Protein AF-A0A6N1YAZ7-F1 (afdb_monomer)

Foldseek 3Di:
DDKDKAWWAWPADFQFWTKIFGPWDDDFQFWKWKWFQFPPRDIDTFIWTFHDDDDPGITIITTPGGRPVVVVVVVVPPGDGDTIIITGPDDID

Sequence (93 aa):
MPTKFINIKVIDISSQGARISSKYKFKRKTKIIFKIKIKGGLTWETPAKIMRLYDHQEFGVTFDHKQHDLIDQIMHSEDDFSVSHLVINGKIY

Structure (mmCIF, N/CA/C/O backbone):
data_AF-A0A6N1YAZ7-F1
#
_entry.id   AF-A0A6N1YAZ7-F1
#
loop_
_atom_site.group_PDB
_atom_site.id
_atom_site.type_symbol
_atom_site.label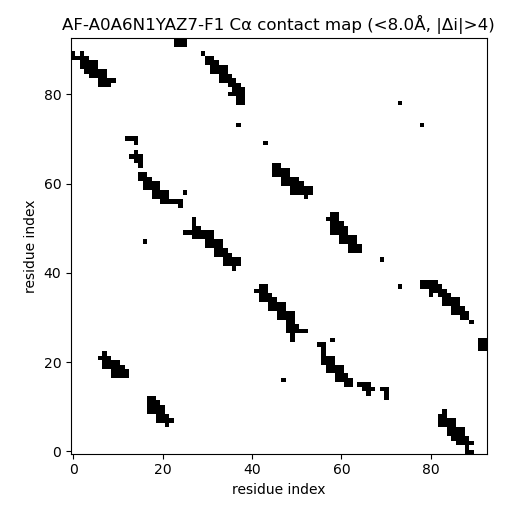_atom_id
_atom_site.label_alt_id
_atom_site.label_comp_id
_atom_site.label_asym_id
_atom_site.label_entity_id
_atom_site.label_seq_id
_atom_site.pdbx_PDB_ins_code
_atom_site.Cartn_x
_atom_site.Cartn_y
_atom_site.Cartn_z
_atom_site.occupancy
_atom_site.B_iso_or_equiv
_atom_site.auth_seq_id
_atom_site.auth_comp_id
_atom_site.auth_asym_id
_atom_site.auth_atom_id
_atom_site.pdbx_PDB_model_num
ATOM 1 N N . MET A 1 1 ? 5.680 7.359 19.650 1.00 44.44 1 MET A N 1
ATOM 2 C CA . MET A 1 1 ?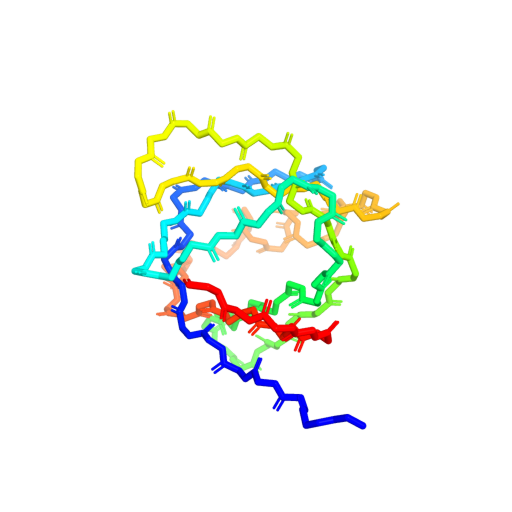 4.908 6.094 19.562 1.00 44.44 1 MET A CA 1
ATOM 3 C C . MET A 1 1 ? 5.731 5.101 18.755 1.00 44.44 1 MET A C 1
ATOM 5 O O . MET A 1 1 ? 6.375 5.559 17.821 1.00 44.44 1 MET A O 1
ATOM 9 N N . PRO A 1 2 ? 5.773 3.803 19.102 1.00 51.94 2 PRO A N 1
ATOM 10 C CA . PRO A 1 2 ? 6.599 2.846 18.376 1.00 51.94 2 PRO A CA 1
ATOM 11 C C . PRO A 1 2 ? 6.038 2.610 16.972 1.00 51.94 2 PRO A C 1
ATOM 13 O O . PRO A 1 2 ? 4.882 2.224 16.800 1.00 51.94 2 PRO A O 1
ATOM 16 N N . THR A 1 3 ? 6.881 2.859 15.979 1.00 62.91 3 THR A N 1
ATOM 17 C CA . THR A 1 3 ? 6.634 2.570 14.572 1.00 62.91 3 THR A CA 1
ATOM 18 C C . THR A 1 3 ? 6.736 1.062 14.354 1.00 62.91 3 THR A C 1
ATOM 20 O O . THR A 1 3 ? 7.786 0.478 14.624 1.00 62.91 3 THR A O 1
ATOM 23 N N . LYS A 1 4 ? 5.666 0.409 13.883 1.00 74.31 4 LYS A N 1
ATOM 24 C CA . LYS A 1 4 ? 5.689 -1.035 13.599 1.00 74.31 4 LYS A CA 1
ATOM 25 C C . LYS A 1 4 ? 5.739 -1.290 12.098 1.00 74.31 4 LYS A C 1
ATOM 27 O O . LYS A 1 4 ? 4.878 -0.816 11.358 1.00 74.31 4 LYS A O 1
ATOM 32 N N . PHE A 1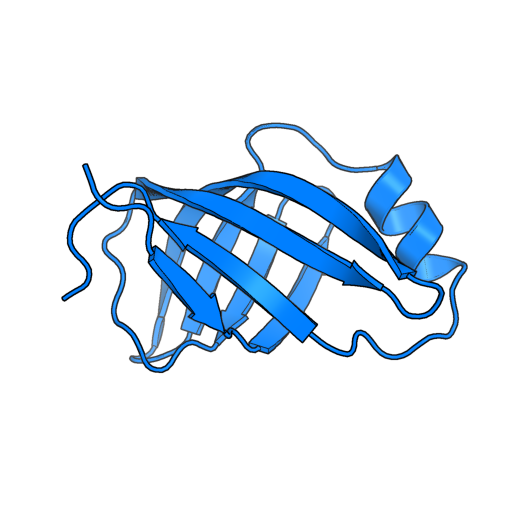 5 ? 6.741 -2.064 11.688 1.00 80.12 5 PHE A N 1
ATOM 33 C CA . PHE A 1 5 ? 6.877 -2.592 10.336 1.00 80.12 5 PHE A CA 1
ATOM 34 C C . PHE A 1 5 ? 6.148 -3.927 10.245 1.00 80.12 5 PHE A C 1
ATOM 36 O O . PHE A 1 5 ? 6.340 -4.815 11.078 1.00 80.12 5 PHE A O 1
ATOM 43 N N . ILE A 1 6 ? 5.285 -4.052 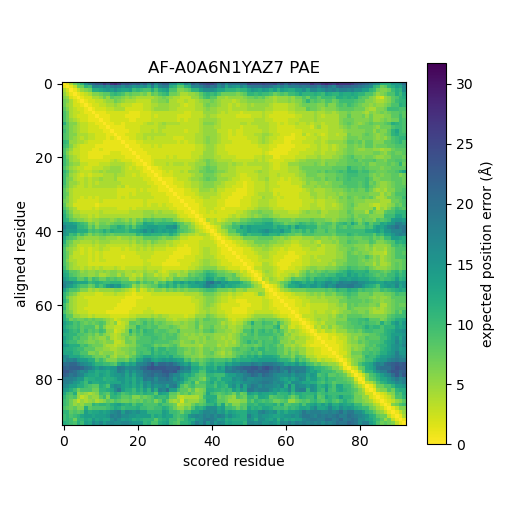9.247 1.00 83.38 6 ILE A N 1
ATOM 44 C CA . ILE A 1 6 ? 4.500 -5.254 9.000 1.00 83.38 6 ILE A CA 1
ATOM 45 C C . ILE A 1 6 ? 4.760 -5.714 7.579 1.00 83.38 6 ILE A C 1
ATOM 47 O O . ILE A 1 6 ? 4.529 -4.956 6.639 1.00 83.38 6 ILE A O 1
ATOM 51 N N . ASN A 1 7 ? 5.165 -6.970 7.425 1.00 83.12 7 ASN A N 1
ATOM 52 C CA . ASN A 1 7 ? 5.245 -7.600 6.114 1.00 83.12 7 ASN A CA 1
ATOM 53 C C . ASN A 1 7 ? 3.833 -7.858 5.592 1.00 83.12 7 ASN A C 1
ATOM 55 O O . ASN A 1 7 ? 3.006 -8.459 6.284 1.00 83.12 7 ASN A O 1
ATOM 59 N N . ILE A 1 8 ? 3.581 -7.424 4.363 1.00 85.00 8 ILE A N 1
ATOM 60 C CA . ILE A 1 8 ? 2.322 -7.641 3.658 1.00 85.00 8 ILE A CA 1
ATOM 61 C C . ILE A 1 8 ? 2.590 -8.243 2.283 1.00 85.00 8 ILE A C 1
ATOM 63 O O . ILE A 1 8 ? 3.667 -8.079 1.709 1.00 85.00 8 ILE A O 1
ATOM 67 N N . LYS A 1 9 ? 1.583 -8.916 1.734 1.00 85.56 9 LYS A N 1
ATOM 68 C CA . LYS A 1 9 ? 1.581 -9.320 0.330 1.00 85.56 9 LYS A CA 1
ATOM 69 C C . LYS A 1 9 ? 0.820 -8.271 -0.471 1.00 85.56 9 LYS A C 1
ATOM 71 O O . LYS A 1 9 ? -0.301 -7.929 -0.105 1.00 85.56 9 LYS A O 1
ATOM 76 N N . VAL A 1 10 ? 1.402 -7.775 -1.556 1.00 86.31 10 VAL A N 1
ATOM 77 C CA . VAL A 1 10 ? 0.673 -6.960 -2.537 1.00 86.31 10 VAL A CA 1
ATOM 78 C C . VAL A 1 10 ? 0.034 -7.912 -3.535 1.00 86.31 10 VAL A C 1
ATOM 80 O O . VAL A 1 10 ? 0.700 -8.809 -4.042 1.00 86.31 10 VAL A O 1
ATOM 83 N N . ILE A 1 11 ? -1.276 -7.776 -3.722 1.00 86.44 11 ILE A N 1
ATOM 84 C CA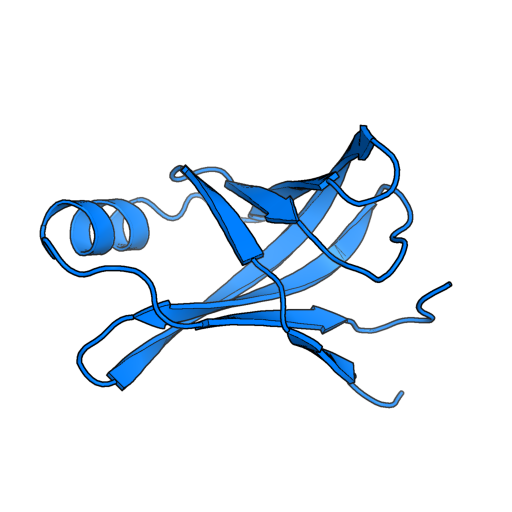 . ILE A 1 11 ? -2.058 -8.564 -4.680 1.00 86.44 11 ILE A CA 1
ATOM 85 C C . ILE A 1 11 ? -2.103 -7.829 -6.016 1.00 86.44 11 ILE A C 1
ATOM 87 O O . ILE A 1 11 ? -1.918 -8.444 -7.055 1.00 86.44 11 ILE A O 1
ATOM 91 N N . ASP A 1 12 ? -2.366 -6.524 -5.963 1.00 85.31 12 ASP A N 1
ATOM 92 C CA . ASP A 1 12 ? -2.507 -5.665 -7.134 1.00 85.31 12 ASP A CA 1
ATOM 93 C C . ASP A 1 12 ? -2.118 -4.227 -6.763 1.00 85.31 12 ASP A C 1
ATOM 95 O O . ASP A 1 12 ? -2.280 -3.818 -5.606 1.00 85.31 12 ASP A O 1
ATOM 99 N N . ILE A 1 13 ? -1.600 -3.457 -7.717 1.00 86.38 13 ILE A N 1
ATOM 100 C CA . ILE A 1 13 ? -1.159 -2.079 -7.512 1.00 86.38 13 ILE A CA 1
ATOM 101 C C . ILE A 1 13 ? -1.484 -1.200 -8.720 1.00 86.38 13 ILE A C 1
ATOM 103 O O . ILE A 1 13 ? -1.377 -1.593 -9.872 1.00 86.38 13 ILE A O 1
ATOM 107 N N . SER A 1 14 ? -1.878 0.034 -8.431 1.00 87.06 14 SER A N 1
ATOM 108 C CA . SER A 1 14 ? -2.213 1.069 -9.401 1.00 87.06 14 SER A CA 1
ATOM 109 C C . SER A 1 14 ? -1.642 2.408 -8.945 1.00 87.06 14 SER A C 1
ATOM 111 O O . SER A 1 14 ? -1.198 2.557 -7.805 1.00 87.06 14 SER A O 1
ATOM 113 N N . SER A 1 15 ? -1.729 3.433 -9.791 1.00 86.44 15 SER A N 1
ATOM 114 C CA . SER A 1 15 ? -1.185 4.758 -9.463 1.00 86.44 15 SER A CA 1
ATOM 115 C C . SER A 1 15 ? -1.927 5.426 -8.306 1.00 86.44 15 SER A C 1
ATOM 117 O O . SER A 1 15 ? -1.425 6.379 -7.720 1.00 86.44 15 SER A O 1
ATOM 119 N N . GLN A 1 16 ? -3.114 4.937 -7.946 1.00 90.31 16 GLN A N 1
ATOM 120 C CA . GLN A 1 16 ? -3.954 5.507 -6.892 1.00 90.31 16 GLN A CA 1
ATOM 121 C C . GLN A 1 16 ? -3.916 4.701 -5.590 1.00 90.31 16 GLN A C 1
ATOM 123 O O . GLN A 1 16 ? -4.395 5.173 -4.556 1.00 90.31 16 GLN A O 1
ATOM 128 N N . GLY A 1 17 ? -3.393 3.477 -5.617 1.00 90.88 17 GLY A N 1
ATOM 129 C CA . GLY A 1 17 ? -3.479 2.587 -4.470 1.00 90.88 17 GLY A CA 1
ATOM 130 C C . GLY A 1 17 ? -3.110 1.146 -4.774 1.00 90.88 17 GLY A C 1
ATOM 131 O O . GLY A 1 17 ? -2.742 0.805 -5.894 1.00 90.88 17 GLY A O 1
ATOM 132 N N . ALA A 1 18 ? -3.262 0.287 -3.771 1.00 89.81 18 ALA A N 1
ATOM 133 C CA . ALA A 1 18 ? -2.932 -1.131 -3.852 1.00 89.81 18 ALA A CA 1
ATOM 134 C C . ALA A 1 18 ? -3.989 -1.999 -3.163 1.00 89.81 18 ALA A C 1
ATOM 136 O O . ALA A 1 18 ? -4.592 -1.599 -2.163 1.00 89.81 18 ALA A O 1
ATOM 137 N N . ARG A 1 19 ? -4.176 -3.222 -3.657 1.00 90.12 19 ARG A N 1
ATOM 138 C CA . ARG A 1 19 ? -4.842 -4.303 -2.930 1.00 90.12 19 ARG A CA 1
ATOM 139 C C . ARG A 1 19 ? -3.778 -5.132 -2.229 1.00 90.12 19 ARG A C 1
ATOM 141 O O . ARG A 1 19 ? -2.814 -5.574 -2.850 1.00 90.12 19 ARG A O 1
ATOM 148 N N . ILE A 1 20 ? -3.955 -5.348 -0.933 1.00 90.00 20 ILE A N 1
ATOM 149 C CA . ILE A 1 20 ? -2.983 -6.051 -0.098 1.00 90.00 20 ILE A CA 1
ATOM 150 C C . ILE A 1 20 ? -3.636 -7.179 0.680 1.00 90.00 20 ILE A C 1
ATOM 152 O O . ILE A 1 20 ? -4.806 -7.089 1.044 1.00 90.00 20 ILE A O 1
ATOM 156 N N . SER A 1 21 ? -2.837 -8.187 1.007 1.00 88.44 21 SER A N 1
ATOM 157 C CA . SER A 1 21 ? -3.163 -9.214 1.984 1.00 88.44 21 SER A CA 1
ATOM 158 C C . SER A 1 21 ? -2.246 -9.106 3.200 1.00 88.44 21 SER A C 1
ATOM 160 O O . SER A 1 21 ? -1.025 -8.976 3.079 1.00 88.44 21 SER A O 1
ATOM 162 N N . SER A 1 22 ? -2.834 -9.182 4.388 1.00 86.12 22 SER A N 1
ATOM 163 C CA . SER A 1 22 ? -2.162 -9.062 5.677 1.00 86.12 22 SER A CA 1
ATOM 164 C C . SER A 1 22 ? -2.789 -10.008 6.694 1.00 86.12 22 SER A C 1
ATOM 166 O O . SER A 1 22 ? -4.007 -10.095 6.810 1.00 86.12 22 SER A O 1
ATOM 168 N N . LYS A 1 23 ? -1.944 -10.657 7.504 1.00 86.25 23 LYS A N 1
ATOM 169 C CA . LYS A 1 23 ? -2.388 -11.451 8.664 1.00 86.25 23 LYS A CA 1
ATOM 170 C C . LYS A 1 23 ? -2.924 -10.578 9.807 1.00 86.25 23 LYS A C 1
ATOM 172 O O . LYS A 1 23 ? -3.572 -11.081 10.718 1.00 86.25 23 LYS A O 1
ATOM 177 N N . TYR A 1 24 ? -2.616 -9.283 9.778 1.00 84.44 24 TYR A N 1
ATOM 178 C CA . TYR A 1 24 ? -3.055 -8.301 10.764 1.00 84.44 24 TYR A CA 1
ATOM 179 C C . TYR A 1 24 ? -4.344 -7.621 10.328 1.00 84.44 24 TYR A C 1
ATOM 181 O O . TYR A 1 24 ? -4.505 -7.312 9.144 1.00 84.44 24 TYR A O 1
ATOM 189 N N . LYS A 1 25 ? -5.214 -7.311 11.295 1.00 82.69 25 LYS A N 1
ATOM 190 C CA . LYS A 1 25 ? -6.445 -6.569 11.039 1.00 82.69 25 LYS A CA 1
ATOM 191 C C . LYS A 1 25 ? -6.186 -5.069 11.105 1.00 82.69 25 LYS A C 1
ATOM 193 O O . LYS A 1 25 ? -5.538 -4.554 12.020 1.00 82.69 25 LYS A O 1
ATOM 198 N N . PHE A 1 26 ? -6.756 -4.353 10.142 1.00 83.50 26 PHE A N 1
ATOM 199 C CA . PHE A 1 26 ? -6.703 -2.898 10.089 1.00 83.50 26 PHE A CA 1
ATOM 200 C C . PHE A 1 26 ? -8.094 -2.295 10.193 1.00 83.50 26 PHE A C 1
ATOM 202 O O . PHE A 1 26 ? -9.081 -2.854 9.714 1.00 83.50 26 PHE A O 1
ATOM 209 N N . LYS A 1 27 ? -8.164 -1.110 10.799 1.00 85.19 27 LYS A N 1
ATOM 210 C CA . LYS A 1 27 ? -9.375 -0.297 10.780 1.00 85.19 27 LYS A CA 1
ATOM 211 C C . LYS A 1 27 ? -9.416 0.518 9.492 1.00 85.19 27 LYS A C 1
ATOM 213 O O . LYS A 1 27 ? -8.394 0.924 8.939 1.00 85.19 27 LYS A O 1
ATOM 218 N N . ARG A 1 28 ? -10.628 0.800 9.021 1.00 87.50 28 ARG A N 1
ATOM 219 C CA . ARG A 1 28 ? -10.825 1.754 7.929 1.00 87.50 28 ARG A CA 1
ATOM 220 C C . ARG A 1 28 ? -10.293 3.130 8.351 1.00 87.50 28 ARG A C 1
ATOM 222 O O . ARG A 1 28 ? -10.416 3.516 9.511 1.00 87.50 28 ARG A O 1
ATOM 229 N N . LYS A 1 29 ? -9.726 3.870 7.399 1.00 89.06 29 LYS A N 1
ATOM 230 C CA . LYS A 1 29 ? -9.039 5.163 7.558 1.00 89.06 29 LYS A CA 1
ATOM 231 C C . LYS A 1 29 ? -7.748 5.121 8.389 1.00 89.06 29 LYS A C 1
ATOM 233 O O . LYS A 1 29 ? -7.198 6.183 8.679 1.00 89.06 29 LYS A O 1
ATOM 238 N N . THR A 1 30 ? -7.227 3.940 8.739 1.00 87.19 30 THR A N 1
ATOM 239 C CA . THR A 1 30 ? -5.891 3.835 9.343 1.00 87.19 30 THR A CA 1
ATOM 240 C C . THR A 1 30 ? -4.853 4.411 8.384 1.00 87.19 30 THR A C 1
ATOM 242 O O . THR A 1 30 ? -4.763 3.975 7.236 1.00 87.19 30 THR A O 1
ATOM 245 N N . LYS A 1 31 ? -4.090 5.397 8.868 1.00 89.25 31 LYS A N 1
ATOM 246 C CA . LYS A 1 31 ? -2.957 5.987 8.150 1.00 89.25 31 LYS A CA 1
ATOM 247 C C . LYS A 1 31 ? -1.747 5.067 8.262 1.00 89.25 31 LYS A C 1
ATOM 249 O O . LYS A 1 31 ? -1.418 4.613 9.359 1.00 89.25 31 LYS A O 1
ATOM 254 N N . ILE A 1 32 ? -1.097 4.823 7.137 1.00 87.75 32 ILE A N 1
ATOM 255 C CA . ILE A 1 32 ? 0.084 3.971 7.018 1.00 87.75 32 ILE A CA 1
ATOM 256 C C . ILE A 1 32 ? 1.093 4.650 6.089 1.00 87.75 32 ILE A C 1
ATOM 258 O O . ILE A 1 32 ? 0.711 5.478 5.264 1.00 87.75 32 ILE A O 1
ATOM 262 N N . ILE A 1 33 ? 2.364 4.282 6.187 1.00 88.44 33 ILE A N 1
ATOM 263 C CA . ILE A 1 33 ? 3.312 4.480 5.090 1.00 88.44 33 ILE A CA 1
ATOM 264 C C . ILE A 1 33 ? 3.398 3.156 4.347 1.00 88.44 33 ILE A C 1
ATOM 266 O O . ILE A 1 33 ? 3.716 2.118 4.933 1.00 88.44 33 ILE A O 1
ATOM 270 N N . PHE A 1 34 ? 3.050 3.195 3.071 1.00 87.06 34 PHE A N 1
ATOM 271 C CA . PHE A 1 34 ? 3.139 2.062 2.175 1.00 87.06 34 PHE A CA 1
ATOM 272 C C . PHE A 1 34 ? 4.5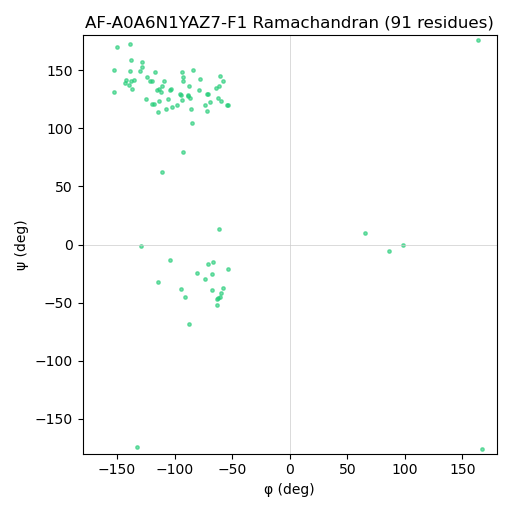44 2.014 1.592 1.00 87.06 34 PHE A C 1
ATOM 274 O O . PHE A 1 34 ? 4.948 2.957 0.915 1.00 87.06 34 PHE A O 1
ATOM 281 N N . LYS A 1 35 ? 5.293 0.949 1.878 1.00 86.06 35 LYS A N 1
ATOM 282 C CA . LYS A 1 35 ? 6.687 0.811 1.466 1.00 86.06 35 LYS A CA 1
ATOM 283 C C . LYS A 1 35 ? 6.863 -0.416 0.581 1.00 86.06 35 LYS A C 1
ATOM 285 O O . LYS A 1 35 ? 6.596 -1.533 1.016 1.00 86.06 35 LYS A O 1
ATOM 290 N N . ILE A 1 36 ? 7.341 -0.219 -0.640 1.00 80.06 36 ILE A N 1
ATOM 291 C CA . ILE A 1 36 ? 7.618 -1.293 -1.599 1.00 80.06 36 ILE A CA 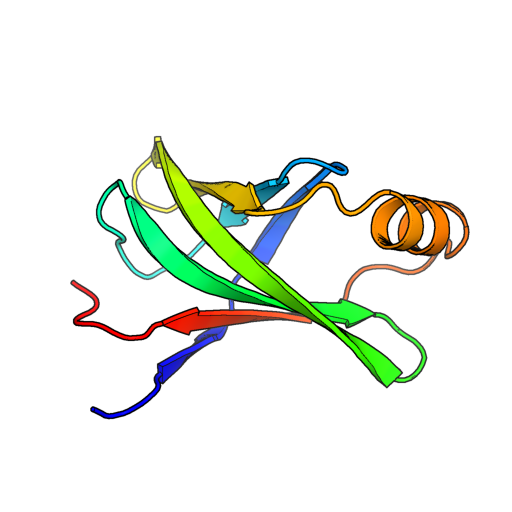1
ATOM 292 C C . ILE A 1 36 ? 9.123 -1.401 -1.774 1.00 80.06 36 ILE A C 1
ATOM 294 O O . ILE A 1 36 ? 9.810 -0.389 -1.915 1.00 80.06 36 ILE A O 1
ATOM 298 N N . LYS A 1 37 ? 9.632 -2.630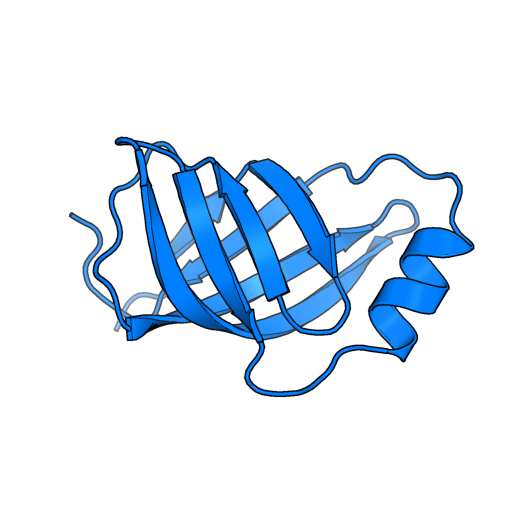 -1.794 1.00 77.94 37 LYS A N 1
ATOM 299 C CA . LYS A 1 37 ? 10.988 -2.917 -2.246 1.00 77.94 37 LYS A CA 1
ATOM 300 C C . LYS A 1 37 ? 10.916 -3.613 -3.602 1.00 77.94 37 LYS A C 1
ATOM 302 O O . LYS A 1 37 ? 10.359 -4.707 -3.703 1.00 77.94 37 LYS A O 1
ATOM 307 N N . ILE A 1 38 ? 11.463 -2.961 -4.620 1.00 71.94 38 ILE A N 1
ATOM 308 C CA . ILE A 1 38 ? 11.550 -3.477 -5.989 1.00 71.94 38 ILE A CA 1
ATOM 309 C C . ILE A 1 38 ? 12.914 -4.173 -6.144 1.00 71.94 38 ILE A C 1
ATOM 311 O O . ILE A 1 38 ? 13.888 -3.822 -5.459 1.00 71.94 38 ILE A O 1
ATOM 315 N N . LYS A 1 39 ? 12.990 -5.212 -6.987 1.00 66.00 39 LYS A N 1
ATOM 316 C CA . LYS A 1 39 ? 14.275 -5.842 -7.330 1.00 66.00 39 LYS A CA 1
ATOM 317 C C . LYS A 1 39 ? 15.201 -4.778 -7.943 1.00 66.00 39 LYS A C 1
ATOM 319 O O . LYS A 1 39 ? 14.749 -3.857 -8.604 1.00 66.00 39 LYS A O 1
ATOM 324 N N . GLY A 1 40 ? 16.489 -4.830 -7.603 1.00 65.25 40 GLY A N 1
ATOM 325 C CA . GLY A 1 40 ? 17.447 -3.745 -7.886 1.00 65.25 40 GLY A CA 1
ATOM 326 C C . GLY A 1 40 ? 17.717 -2.805 -6.703 1.00 65.25 40 GLY A C 1
ATOM 327 O O . GLY A 1 40 ? 18.543 -1.906 -6.805 1.00 65.25 40 GLY A O 1
ATOM 328 N N . GLY A 1 41 ? 17.072 -3.025 -5.550 1.00 66.81 41 GLY A N 1
ATOM 329 C CA . GLY A 1 41 ? 17.367 -2.300 -4.305 1.00 66.81 41 GLY A CA 1
ATOM 330 C C . GLY A 1 41 ? 16.615 -0.978 -4.150 1.00 66.81 41 GLY A C 1
ATOM 331 O O . GLY A 1 41 ? 16.649 -0.386 -3.067 1.00 66.81 41 GLY A O 1
ATOM 332 N N . LEU A 1 42 ? 15.875 -0.559 -5.181 1.00 70.50 42 LEU A N 1
ATOM 333 C CA . LEU A 1 42 ? 15.007 0.604 -5.113 1.00 70.50 42 LEU A CA 1
ATOM 334 C C . LEU A 1 42 ? 13.914 0.369 -4.069 1.00 70.50 42 LEU A C 1
ATOM 336 O O . LEU A 1 42 ? 13.188 -0.630 -4.077 1.00 70.50 42 LEU A O 1
ATOM 340 N N . THR A 1 43 ? 13.826 1.308 -3.139 1.00 77.81 43 THR A N 1
ATOM 341 C CA . THR A 1 43 ? 12.829 1.293 -2.082 1.00 77.81 43 THR A CA 1
ATOM 342 C C . THR A 1 43 ? 11.967 2.529 -2.233 1.00 77.81 43 THR A C 1
ATOM 344 O O . THR A 1 43 ? 12.476 3.644 -2.175 1.00 77.81 43 THR A O 1
ATOM 347 N N . TRP A 1 44 ? 10.667 2.322 -2.407 1.00 80.06 44 TRP A N 1
ATOM 348 C CA . TRP A 1 44 ? 9.692 3.396 -2.521 1.00 80.06 44 TRP A CA 1
ATOM 349 C C . TRP A 1 44 ? 8.818 3.456 -1.281 1.00 80.06 44 TRP A C 1
ATOM 351 O O . TRP A 1 44 ? 8.418 2.416 -0.755 1.00 80.06 44 TRP A O 1
ATOM 361 N N . GLU A 1 45 ? 8.491 4.659 -0.826 1.00 85.94 45 GLU A N 1
ATOM 362 C CA . GLU A 1 45 ? 7.584 4.871 0.293 1.00 85.94 45 GLU A CA 1
ATOM 363 C C . GLU A 1 45 ? 6.601 6.002 0.008 1.00 85.94 45 GLU A C 1
ATOM 365 O O . GLU A 1 45 ? 6.975 7.068 -0.469 1.00 85.94 45 GLU A O 1
ATOM 370 N N . THR A 1 46 ? 5.323 5.762 0.296 1.00 87.06 46 THR A N 1
ATOM 371 C CA . THR A 1 46 ? 4.263 6.749 0.083 1.00 87.06 46 THR A CA 1
ATOM 372 C C . THR A 1 46 ? 3.258 6.741 1.236 1.00 87.06 46 THR A C 1
ATOM 374 O O . THR A 1 46 ? 2.875 5.665 1.719 1.00 87.06 46 THR A O 1
ATOM 377 N N . PRO A 1 47 ? 2.816 7.912 1.730 1.00 90.06 47 PRO A N 1
ATOM 378 C CA . PRO A 1 47 ? 1.719 7.989 2.682 1.00 90.06 47 PRO A CA 1
ATOM 379 C C . PRO A 1 47 ? 0.430 7.430 2.078 1.00 90.06 47 PRO A C 1
ATOM 381 O O . PRO A 1 47 ? 0.075 7.712 0.932 1.00 90.06 47 PRO A O 1
ATOM 384 N N . ALA A 1 48 ? -0.289 6.635 2.863 1.00 91.19 48 ALA A N 1
ATOM 385 C CA . ALA A 1 48 ? -1.473 5.942 2.395 1.00 91.19 48 ALA A CA 1
ATOM 386 C C . ALA A 1 48 ? -2.497 5.712 3.511 1.00 91.19 48 ALA A C 1
ATOM 388 O O . ALA A 1 48 ? -2.234 5.904 4.705 1.00 91.19 48 ALA A O 1
ATOM 389 N N . LYS A 1 49 ? -3.697 5.275 3.123 1.00 92.25 49 LYS A N 1
ATOM 390 C CA . LYS A 1 49 ? -4.797 4.974 4.044 1.00 92.25 49 LYS A CA 1
ATOM 391 C C . LYS A 1 49 ? -5.518 3.689 3.657 1.00 92.25 49 LYS A C 1
ATOM 393 O O . LYS A 1 49 ? -5.784 3.447 2.483 1.00 92.25 49 LYS A O 1
ATOM 398 N N . ILE A 1 50 ? -5.907 2.898 4.657 1.00 90.19 50 ILE A N 1
ATOM 399 C CA . ILE A 1 50 ? -6.798 1.745 4.462 1.00 90.19 50 ILE A CA 1
ATOM 400 C C . ILE A 1 50 ? -8.214 2.253 4.175 1.00 90.19 50 ILE A C 1
ATOM 402 O O . ILE A 1 50 ? -8.840 2.861 5.040 1.00 90.19 50 ILE A O 1
ATOM 406 N N . MET A 1 51 ? -8.748 2.005 2.983 1.00 89.38 51 MET A N 1
ATOM 407 C CA . MET A 1 51 ? -10.048 2.538 2.551 1.00 89.38 51 MET A CA 1
ATOM 408 C C . MET A 1 51 ? -11.114 1.469 2.338 1.00 89.38 51 MET A C 1
ATOM 410 O O . MET A 1 51 ? -12.292 1.744 2.596 1.00 89.38 51 MET A O 1
ATOM 414 N N . ARG A 1 52 ? -10.712 0.266 1.913 1.00 85.69 52 ARG A N 1
ATOM 415 C CA . ARG A 1 52 ? -11.606 -0.880 1.699 1.00 85.69 52 ARG A CA 1
ATOM 416 C C . ARG A 1 52 ? -11.172 -2.057 2.563 1.00 85.69 52 ARG A C 1
ATOM 418 O O . ARG A 1 52 ? -9.979 -2.299 2.719 1.00 85.69 52 ARG A O 1
ATOM 425 N N . LEU A 1 53 ? -12.152 -2.762 3.110 1.00 83.94 53 LEU A N 1
ATOM 426 C CA . LEU A 1 53 ? -11.984 -4.041 3.788 1.00 83.94 53 LEU A CA 1
ATOM 427 C C . LEU A 1 53 ? -12.734 -5.038 2.901 1.00 83.94 53 LEU A C 1
ATOM 429 O O . LEU A 1 53 ? -13.933 -4.844 2.710 1.00 83.94 53 LEU A O 1
ATOM 433 N N . TYR A 1 54 ? -12.032 -5.982 2.277 1.00 75.94 54 TYR A N 1
ATOM 434 C CA . TYR A 1 54 ? -12.668 -6.974 1.405 1.00 75.94 54 TYR A CA 1
ATOM 435 C C . TYR A 1 54 ? -13.121 -8.164 2.254 1.00 75.94 54 TYR A C 1
ATOM 437 O O . TYR A 1 54 ? -14.308 -8.301 2.518 1.00 75.94 54 TYR A O 1
ATOM 445 N N . ASP A 1 55 ? -12.153 -8.921 2.776 1.00 73.56 55 ASP A N 1
ATOM 446 C CA . ASP A 1 55 ? -12.343 -10.072 3.667 1.00 73.56 55 ASP A CA 1
ATOM 447 C C . ASP A 1 55 ? -11.396 -9.984 4.878 1.00 73.56 55 ASP A C 1
ATOM 449 O O . ASP A 1 55 ? -10.681 -8.996 5.055 1.00 73.56 55 ASP A O 1
ATOM 453 N N . HIS A 1 56 ? -11.360 -11.014 5.735 1.00 71.25 56 HIS A N 1
ATOM 454 C CA . HIS A 1 56 ? -10.599 -11.014 6.995 1.00 71.25 56 HIS A CA 1
ATOM 455 C C . HIS A 1 56 ? -9.105 -10.670 6.876 1.00 71.25 56 HIS A C 1
ATOM 457 O O . HIS A 1 56 ? -8.507 -10.287 7.884 1.00 71.25 56 HIS A O 1
ATOM 463 N N . GLN A 1 57 ? -8.505 -10.811 5.693 1.00 84.25 57 GLN A N 1
ATOM 464 C CA . GLN A 1 57 ? -7.076 -10.580 5.471 1.00 84.25 57 GLN A CA 1
ATOM 465 C C . GLN A 1 57 ? -6.780 -9.652 4.291 1.00 84.25 57 GLN A C 1
ATOM 467 O O . GLN A 1 57 ? -5.613 -9.353 4.059 1.00 84.25 57 GLN A O 1
ATOM 472 N N . GLU A 1 58 ? -7.790 -9.157 3.570 1.00 89.94 58 GLU A N 1
ATOM 473 C CA . GLU A 1 58 ? -7.579 -8.351 2.367 1.00 89.94 58 GLU A CA 1
ATOM 474 C C . GLU A 1 58 ? -8.081 -6.919 2.503 1.00 89.94 58 GLU A C 1
ATOM 476 O O . GLU A 1 58 ? -9.214 -6.649 2.911 1.00 89.94 58 GLU A O 1
ATOM 481 N N . PHE A 1 59 ? -7.234 -5.981 2.090 1.00 90.19 59 PHE A N 1
ATOM 482 C CA . PHE A 1 59 ? -7.444 -4.560 2.308 1.00 90.19 59 PHE A CA 1
ATOM 483 C C . PHE A 1 59 ? -7.140 -3.761 1.042 1.00 90.19 59 PHE A C 1
ATOM 485 O O . PHE A 1 59 ? -6.188 -4.038 0.316 1.00 90.19 59 PHE A O 1
ATOM 492 N N . GLY A 1 60 ? -7.950 -2.735 0.791 1.00 91.56 60 GLY A N 1
ATOM 493 C CA . GLY A 1 60 ? -7.664 -1.712 -0.207 1.00 91.56 60 GLY A CA 1
ATOM 494 C C . GLY A 1 60 ? -6.965 -0.526 0.439 1.00 91.56 60 GLY A C 1
ATOM 495 O O . GLY A 1 60 ? -7.495 0.077 1.378 1.00 91.56 60 GLY A O 1
ATOM 496 N N . VAL A 1 61 ? -5.800 -0.188 -0.090 1.00 90.94 61 VAL A N 1
ATOM 497 C CA . VAL A 1 61 ? -4.967 0.949 0.287 1.00 90.94 61 VAL A CA 1
ATOM 498 C C . VAL A 1 61 ? -5.124 2.032 -0.771 1.00 90.94 61 VAL A C 1
ATOM 500 O O . VAL A 1 61 ? -5.026 1.744 -1.958 1.00 90.94 61 VAL A O 1
ATOM 503 N N . THR A 1 62 ? -5.338 3.274 -0.354 1.00 92.81 62 THR A N 1
ATOM 504 C CA . THR A 1 62 ? -5.321 4.448 -1.237 1.00 92.81 62 THR A CA 1
ATOM 505 C C . THR A 1 62 ? -4.116 5.303 -0.886 1.00 92.81 62 THR A C 1
ATOM 507 O O . THR A 1 62 ? -3.890 5.574 0.295 1.00 92.81 62 THR A O 1
ATOM 510 N N . PHE A 1 63 ? -3.346 5.703 -1.892 1.00 91.06 63 PHE A N 1
ATOM 511 C CA . PHE A 1 63 ? -2.206 6.598 -1.730 1.00 91.06 63 PHE A CA 1
ATOM 512 C C . PHE A 1 63 ? -2.695 8.040 -1.590 1.00 91.06 63 PHE A C 1
ATOM 514 O O . PHE A 1 63 ? -3.658 8.438 -2.245 1.00 91.06 63 PHE A O 1
ATOM 521 N N . ASP A 1 64 ? -2.040 8.828 -0.737 1.00 87.44 64 ASP A N 1
ATOM 522 C CA . ASP A 1 64 ? -2.416 10.234 -0.535 1.00 87.44 64 ASP A CA 1
ATOM 523 C C . ASP A 1 64 ? -2.127 11.083 -1.790 1.00 87.44 64 ASP A C 1
ATOM 525 O O . ASP A 1 64 ? -2.820 12.068 -2.043 1.00 87.44 64 ASP A O 1
ATOM 529 N N . HIS A 1 65 ? -1.167 10.655 -2.618 1.00 85.50 65 HIS A N 1
ATOM 530 C CA . HIS A 1 65 ? -0.850 11.249 -3.917 1.00 85.50 65 HIS A CA 1
ATOM 531 C C . HIS A 1 65 ? -0.780 10.173 -5.000 1.00 85.50 65 HIS A C 1
ATOM 533 O O . HIS A 1 65 ? -0.369 9.045 -4.718 1.00 85.50 65 HIS A O 1
ATOM 539 N N . LYS A 1 66 ? -1.133 10.527 -6.243 1.00 82.25 66 LYS A N 1
ATOM 540 C CA . LYS A 1 66 ? -0.975 9.618 -7.384 1.00 82.25 66 LYS A CA 1
ATOM 541 C C . LYS A 1 66 ? 0.507 9.316 -7.608 1.00 82.25 66 LYS A C 1
ATOM 543 O O . LYS A 1 66 ? 1.329 10.223 -7.598 1.00 82.25 66 LYS A O 1
ATOM 548 N N . GLN A 1 67 ? 0.819 8.047 -7.818 1.00 81.81 67 GLN A N 1
ATOM 549 C CA . GLN A 1 67 ? 2.169 7.515 -7.973 1.00 81.81 67 GLN A CA 1
ATOM 550 C C . GLN A 1 67 ? 2.370 7.056 -9.425 1.00 81.81 67 GLN A C 1
ATOM 552 O O . GLN A 1 67 ? 2.505 5.863 -9.679 1.00 81.81 67 GLN A O 1
ATOM 557 N N . HIS A 1 68 ? 2.282 7.980 -10.389 1.00 78.44 68 HIS A N 1
ATOM 558 C CA . HIS A 1 68 ? 2.414 7.646 -11.817 1.00 78.44 68 HIS A CA 1
ATOM 559 C C . HIS A 1 68 ? 3.805 7.085 -12.130 1.00 78.44 68 HIS A C 1
ATOM 561 O O . HIS A 1 68 ? 3.897 5.949 -12.581 1.00 78.44 68 HIS A O 1
ATOM 567 N N . ASP A 1 69 ? 4.857 7.798 -11.724 1.00 76.44 69 ASP A N 1
ATOM 568 C CA . ASP A 1 69 ? 6.251 7.392 -11.943 1.00 76.44 69 ASP A CA 1
ATOM 569 C C . ASP A 1 69 ? 6.569 6.014 -11.342 1.00 76.44 69 ASP A C 1
ATOM 571 O O . ASP A 1 69 ? 7.288 5.219 -11.940 1.00 76.44 69 ASP A O 1
ATOM 575 N N . LEU A 1 70 ? 5.994 5.703 -10.173 1.00 76.25 70 LEU A N 1
ATOM 576 C CA . LEU A 1 70 ? 6.144 4.398 -9.528 1.00 76.25 70 LEU A CA 1
ATOM 577 C C . LEU A 1 70 ? 5.546 3.283 -10.388 1.00 76.25 70 LEU A C 1
ATOM 579 O O . LEU A 1 70 ? 6.171 2.241 -10.547 1.00 76.25 70 LEU A O 1
ATOM 583 N N . ILE A 1 71 ? 4.327 3.478 -10.897 1.00 76.88 71 ILE A N 1
ATOM 584 C CA . ILE A 1 71 ? 3.665 2.474 -11.733 1.00 76.88 71 ILE A CA 1
ATOM 585 C C . ILE A 1 71 ? 4.380 2.324 -13.058 1.00 76.88 71 ILE A C 1
ATOM 587 O O . ILE A 1 71 ? 4.548 1.200 -13.509 1.00 76.88 71 ILE A O 1
ATOM 591 N N . ASP A 1 72 ? 4.848 3.417 -13.645 1.00 76.56 72 ASP A N 1
ATOM 592 C CA . ASP A 1 72 ? 5.613 3.340 -14.878 1.00 76.56 72 ASP A CA 1
ATOM 593 C C . ASP A 1 72 ? 6.905 2.553 -14.639 1.00 76.56 72 ASP A C 1
ATOM 595 O O . ASP A 1 72 ? 7.178 1.609 -15.372 1.00 76.56 72 ASP A O 1
ATOM 599 N N . GLN A 1 73 ? 7.648 2.825 -13.563 1.00 73.44 73 GLN A N 1
ATOM 600 C CA . GLN A 1 73 ? 8.833 2.033 -13.205 1.00 73.44 73 GLN A CA 1
ATOM 601 C C . GLN A 1 73 ? 8.512 0.557 -12.962 1.00 73.44 73 GLN A C 1
ATOM 603 O O . GLN A 1 73 ? 9.242 -0.315 -13.417 1.00 73.44 73 GLN A O 1
ATOM 608 N N . ILE A 1 74 ? 7.407 0.279 -12.277 1.00 71.56 74 ILE A N 1
ATOM 609 C CA . ILE A 1 74 ? 6.900 -1.071 -12.037 1.00 71.56 74 ILE A CA 1
ATOM 610 C C . ILE A 1 74 ? 6.570 -1.793 -13.340 1.00 71.56 74 ILE A C 1
ATOM 612 O O . ILE A 1 74 ? 6.902 -2.958 -13.478 1.00 71.56 74 ILE A O 1
ATOM 616 N N . MET A 1 75 ? 5.900 -1.123 -14.276 1.00 69.75 75 MET A N 1
ATOM 617 C CA . MET A 1 75 ? 5.464 -1.724 -15.536 1.00 69.75 75 MET A CA 1
ATOM 618 C C . MET A 1 75 ? 6.635 -1.935 -16.498 1.00 69.75 75 MET A C 1
ATOM 620 O O . MET A 1 75 ? 6.599 -2.858 -17.304 1.00 69.75 75 MET A O 1
ATOM 624 N N . HIS A 1 76 ? 7.666 -1.088 -16.423 1.00 68.25 76 HIS A N 1
ATOM 625 C CA . HIS A 1 76 ? 8.890 -1.235 -17.214 1.00 68.25 76 HIS A CA 1
ATOM 626 C C . HIS A 1 76 ? 9.862 -2.263 -16.622 1.00 68.25 76 HIS A C 1
ATOM 628 O O . HIS A 1 76 ? 10.690 -2.811 -17.345 1.00 68.25 76 HIS A O 1
ATOM 634 N N . SER A 1 77 ? 9.785 -2.519 -15.317 1.00 62.00 77 SER A N 1
ATOM 635 C CA . SER A 1 77 ? 10.537 -3.579 -14.658 1.00 62.00 77 SER A CA 1
ATOM 636 C C . SER A 1 77 ? 9.723 -4.866 -14.806 1.00 62.00 77 SER A C 1
ATOM 638 O O . SER A 1 77 ? 8.753 -5.058 -14.085 1.00 62.00 77 SER A O 1
ATOM 640 N N . GLU A 1 78 ? 10.116 -5.793 -15.684 1.00 56.06 78 GLU A N 1
ATOM 641 C CA . GLU A 1 78 ? 9.541 -7.161 -15.750 1.00 56.06 78 GLU A CA 1
ATOM 642 C C . GLU A 1 78 ? 9.748 -7.976 -14.443 1.00 56.06 78 GLU A C 1
ATOM 644 O O . GLU A 1 78 ? 9.593 -9.196 -14.402 1.00 56.06 78 GLU A O 1
ATOM 649 N N . ASP A 1 79 ? 10.146 -7.318 -13.355 1.00 54.88 79 ASP A N 1
ATOM 650 C CA . ASP A 1 79 ? 10.564 -7.913 -12.106 1.00 54.88 79 ASP A CA 1
ATOM 651 C C . ASP A 1 79 ? 9.399 -8.163 -11.153 1.00 54.88 79 ASP A C 1
ATOM 653 O O . ASP A 1 79 ? 8.681 -7.258 -10.724 1.00 54.88 79 ASP A O 1
ATOM 657 N N . ASP A 1 80 ? 9.331 -9.406 -10.682 1.00 55.84 80 ASP A N 1
ATOM 658 C CA . ASP A 1 80 ? 8.529 -9.783 -9.526 1.00 55.84 80 ASP A CA 1
ATOM 659 C C . ASP A 1 80 ? 8.858 -8.916 -8.299 1.00 55.84 80 ASP A C 1
ATOM 661 O O . ASP A 1 80 ? 9.971 -8.936 -7.748 1.00 55.84 80 ASP A O 1
ATOM 665 N N . PHE A 1 81 ? 7.839 -8.219 -7.799 1.00 60.06 81 PHE A N 1
ATOM 666 C CA . PHE A 1 81 ? 7.855 -7.588 -6.486 1.00 60.06 81 PHE A CA 1
ATOM 667 C C . PHE A 1 81 ? 8.187 -8.607 -5.405 1.00 60.06 81 PHE A C 1
ATOM 669 O O . PHE A 1 81 ? 7.459 -9.575 -5.190 1.00 60.06 81 PHE A O 1
ATOM 676 N N . SER A 1 82 ? 9.273 -8.372 -4.677 1.00 54.00 82 SER A N 1
ATOM 677 C CA . SER A 1 82 ? 9.781 -9.366 -3.731 1.00 54.00 82 SER A CA 1
ATOM 678 C C . SER A 1 82 ? 9.269 -9.134 -2.311 1.00 54.00 82 SER A C 1
ATOM 680 O O . SER A 1 82 ? 8.959 -10.104 -1.622 1.00 54.00 82 SER A O 1
ATOM 682 N N . VAL A 1 83 ? 9.149 -7.881 -1.846 1.00 55.59 83 VAL A N 1
ATOM 683 C CA . VAL A 1 83 ? 8.683 -7.601 -0.475 1.00 55.59 83 VAL A CA 1
ATOM 684 C C . VAL A 1 83 ? 8.007 -6.234 -0.362 1.00 55.59 83 VAL A C 1
ATOM 686 O O . VAL A 1 83 ? 8.574 -5.211 -0.742 1.00 55.59 83 VAL A O 1
ATOM 689 N N . SER A 1 84 ? 6.822 -6.196 0.249 1.00 62.69 84 SER A N 1
ATOM 690 C CA . SER A 1 84 ? 6.146 -4.953 0.634 1.00 62.69 84 SER A CA 1
ATOM 691 C C . SER A 1 84 ? 5.929 -4.891 2.142 1.00 62.69 84 SER A C 1
ATOM 693 O O . SER A 1 84 ? 5.606 -5.889 2.788 1.00 62.69 84 SER A O 1
ATOM 695 N N . HIS A 1 85 ? 6.107 -3.701 2.704 1.00 67.56 85 HIS A N 1
ATOM 696 C CA . HIS A 1 85 ? 5.951 -3.426 4.122 1.00 67.56 85 HIS A CA 1
ATOM 697 C C . HIS A 1 85 ? 4.934 -2.309 4.330 1.00 67.56 85 HIS A C 1
ATOM 699 O O . HIS A 1 85 ? 4.885 -1.332 3.583 1.00 67.56 85 HIS A O 1
ATOM 705 N N . LEU A 1 86 ? 4.158 -2.420 5.400 1.00 67.81 86 LEU A N 1
ATOM 706 C CA . LEU A 1 86 ? 3.414 -1.298 5.947 1.00 67.81 86 LEU A CA 1
ATOM 707 C C . LEU A 1 86 ? 4.118 -0.779 7.184 1.00 67.81 86 LEU A C 1
ATOM 709 O O . LEU A 1 86 ? 4.472 -1.549 8.078 1.00 67.81 86 LEU A O 1
ATOM 713 N N . VAL A 1 87 ? 4.249 0.536 7.257 1.00 71.88 87 VAL A N 1
ATOM 714 C CA . VAL A 1 87 ? 4.644 1.233 8.471 1.00 71.88 87 VAL A CA 1
ATOM 715 C C . VAL A 1 87 ? 3.393 1.835 9.082 1.00 71.88 87 VAL A C 1
ATOM 717 O O . VAL A 1 87 ? 2.725 2.658 8.456 1.00 71.88 87 VAL A O 1
ATOM 720 N N . ILE A 1 88 ? 3.042 1.416 10.293 1.00 66.06 88 ILE A N 1
ATOM 721 C CA . ILE A 1 88 ? 1.809 1.870 10.940 1.00 66.06 88 ILE A CA 1
ATOM 722 C C . ILE A 1 88 ? 2.150 2.714 12.157 1.00 66.06 88 ILE A C 1
ATOM 724 O O . ILE A 1 88 ? 2.800 2.247 13.092 1.00 66.06 88 ILE A O 1
ATOM 728 N N . ASN A 1 89 ? 1.638 3.944 12.155 1.00 58.75 89 ASN A N 1
ATOM 729 C CA . ASN A 1 89 ? 1.636 4.823 13.317 1.00 58.75 89 ASN A CA 1
ATOM 730 C C . ASN A 1 89 ? 0.309 4.633 14.068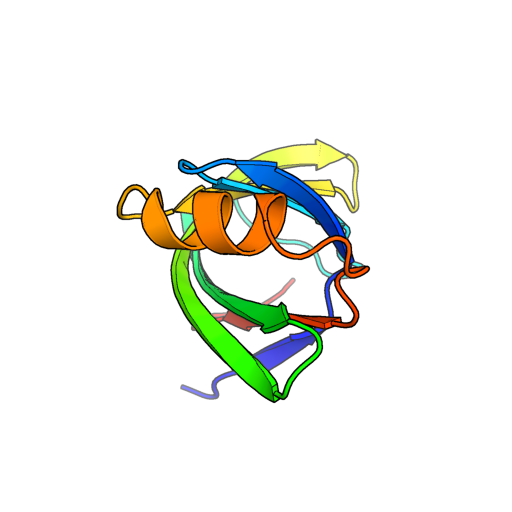 1.00 58.75 89 ASN A C 1
ATOM 732 O O . ASN A 1 89 ? -0.635 5.401 13.887 1.00 58.75 89 ASN A O 1
ATOM 736 N N . GLY A 1 90 ? 0.201 3.565 14.867 1.00 52.09 90 GLY A N 1
ATOM 737 C CA . GLY A 1 90 ? -1.011 3.269 15.642 1.00 52.09 90 GLY A CA 1
ATOM 738 C C . GLY A 1 90 ? -1.099 1.836 16.177 1.00 52.09 90 GLY A C 1
ATOM 739 O O . GLY A 1 90 ? -0.244 0.999 15.899 1.00 52.09 90 GLY A O 1
ATOM 740 N N . LYS A 1 91 ? -2.153 1.545 16.957 1.00 49.81 91 LYS A N 1
ATOM 741 C CA . LYS A 1 91 ? -2.450 0.185 17.443 1.00 49.81 91 LYS A CA 1
ATOM 742 C C . LYS A 1 91 ? -2.953 -0.698 16.295 1.00 49.81 91 LYS A C 1
ATOM 744 O O . LYS A 1 91 ? -3.892 -0.328 15.592 1.00 49.81 91 LYS A O 1
ATOM 749 N N . ILE A 1 92 ? -2.341 -1.869 16.158 1.00 54.88 92 ILE A N 1
ATOM 750 C CA . ILE A 1 92 ? -2.807 -2.979 15.318 1.00 54.88 92 ILE A CA 1
ATOM 751 C C . ILE A 1 92 ? -3.667 -3.885 16.202 1.00 54.88 92 ILE A C 1
ATOM 753 O O . ILE A 1 92 ? -3.336 -4.053 17.378 1.00 54.88 92 ILE A O 1
ATOM 757 N N . TYR A 1 93 ? -4.766 -4.405 15.658 1.00 52.34 93 TYR A N 1
ATOM 758 C CA . TYR A 1 93 ? -5.741 -5.225 16.383 1.00 52.34 93 TYR A CA 1
ATOM 759 C C . TYR A 1 93 ? -5.679 -6.685 15.943 1.00 52.34 93 TYR A C 1
ATOM 761 O O . TYR A 1 93 ? -5.361 -6.932 14.754 1.00 52.34 93 TYR A O 1
#

Secondary structure (DSSP, 8-state):
---EEEEEEEEEEETTEEEEE-SS---TT-EEEEEEE-TTS-EEEEEEEEEEE-STTEEEEEESS--HHHHHHHHH--PPP-EEEEEESS---

Mean predicted aligned error: 7.04 Å

Radius of gyration: 12.56 Å; Cα contacts (8 Å, |Δi|>4): 205; chains: 1; bounding box: 30×23×37 Å

Nearest PDB structures (foldseek):
  2gpj-assembly1_A  TM=4.888E-01  e=9.758E-02  Shewanella putrefaciens CN-32
  3fpk-assembly1_B  TM=5.331E-01  e=2.631E-01  Salmonella enterica subsp. enterica serovar Typhimurium str. LT2
  7c3a-assembly2_B  TM=5.486E-01  e=3.242E-01  Janthinobacterium sp. J3
  8dos-assembly1_B  TM=5.505E-01  e=6.065E-01  Klebsiella pneumoniae
  8qta-assembly1_A  TM=5.117E-01  e=6.733E-01  Streptococcus pneumoniae

Solvent-accessible surface area (backbone atoms only — not comparable to full-atom values): 5237 Å² total; per-residue (Å²): 129,80,75,44,80,39,79,36,45,76,77,47,78,53,38,54,28,35,35,33,37,32,98,62,46,80,58,77,68,42,56,32,38,44,32,43,36,42,78,90,75,52,69,49,75,44,56,26,28,30,72,44,75,76,54,91,40,32,36,31,34,36,39,79,56,76,37,56,70,58,45,51,53,52,70,71,40,93,62,71,75,76,51,32,35,37,38,32,78,64,90,78,98

pLDDT: mean 77.73, std 12.48, range [44.44, 92.81]